Protein AF-A0A1E1WW12-F1 (afdb_monomer_lite)

Foldseek 3Di:
DDCVVVVVVVVVVVPPPPAQDKFFDADPVPRDGAFDPDQVVLLCCQVPPVVAPRSDWDQDPRGIIHTRD

Structure (mmCIF, N/CA/C/O backbone):
data_AF-A0A1E1WW12-F1
#
_entry.id   AF-A0A1E1WW12-F1
#
loop_
_atom_site.group_PDB
_atom_site.id
_atom_site.type_symbol
_atom_site.label_atom_id
_atom_site.label_alt_id
_atom_site.label_comp_id
_atom_site.label_asym_id
_atom_site.label_entity_id
_atom_site.label_seq_id
_atom_site.pdbx_PDB_ins_code
_atom_site.Cartn_x
_atom_site.Cartn_y
_atom_site.Cartn_z
_atom_site.occupancy
_atom_site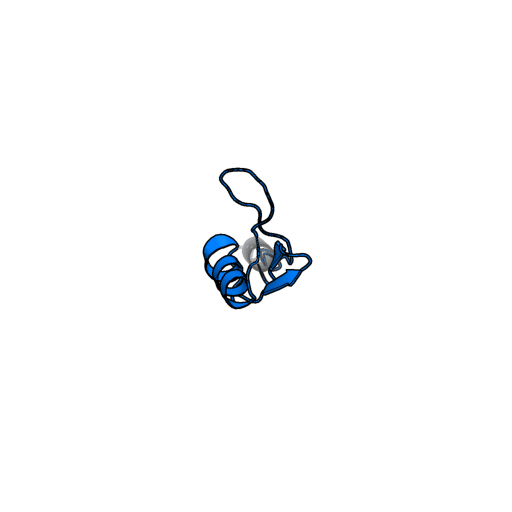.B_iso_or_equiv
_atom_site.auth_seq_id
_atom_site.auth_comp_id
_atom_site.auth_asym_id
_atom_site.auth_atom_id
_atom_site.pdbx_PDB_model_num
ATOM 1 N N . MET A 1 1 ? -29.800 1.314 40.745 1.00 54.03 1 MET A N 1
ATOM 2 C CA . MET A 1 1 ? -28.600 1.659 39.950 1.00 54.03 1 MET A CA 1
ATOM 3 C C . MET A 1 1 ? -29.014 1.702 38.489 1.00 54.03 1 MET A C 1
ATOM 5 O O . MET A 1 1 ? -29.609 0.738 38.028 1.00 54.03 1 MET A O 1
ATOM 9 N N . SER A 1 2 ? -28.824 2.837 37.812 1.00 61.56 2 SER A N 1
ATOM 10 C CA . SER A 1 2 ? -29.259 3.027 36.421 1.00 61.56 2 SER A CA 1
ATOM 11 C C . SER A 1 2 ? -28.313 2.293 35.466 1.00 61.56 2 SER A C 1
ATOM 13 O O . SER A 1 2 ? -27.104 2.488 35.545 1.00 61.56 2 SER A O 1
ATOM 15 N N . ILE A 1 3 ? -28.863 1.448 34.589 1.00 65.06 3 ILE A N 1
ATOM 16 C CA . ILE A 1 3 ? -28.134 0.651 33.576 1.00 65.06 3 ILE A CA 1
ATOM 17 C C . ILE A 1 3 ? -27.884 1.481 32.298 1.00 65.06 3 ILE A C 1
ATOM 19 O O . ILE A 1 3 ? -27.092 1.120 31.432 1.00 65.06 3 ILE A O 1
ATOM 23 N N . PHE A 1 4 ? -28.530 2.646 32.209 1.00 66.25 4 PHE A N 1
ATOM 24 C CA . PHE A 1 4 ? -28.487 3.568 31.076 1.00 66.25 4 PHE A CA 1
ATOM 25 C C . PHE A 1 4 ? -27.077 3.968 30.589 1.00 66.25 4 PHE A C 1
ATOM 27 O O . PHE A 1 4 ? -26.868 3.975 29.377 1.00 66.25 4 PHE A O 1
ATOM 34 N N . PRO A 1 5 ? -26.078 4.249 31.457 1.00 64.56 5 PRO A N 1
ATOM 35 C CA . PRO A 1 5 ? -24.750 4.638 30.978 1.00 64.56 5 PRO A CA 1
ATOM 36 C C . PRO A 1 5 ? -23.990 3.487 30.299 1.00 64.56 5 PRO A C 1
ATOM 38 O O . PRO A 1 5 ? -23.145 3.739 29.446 1.00 64.56 5 PRO A O 1
ATOM 41 N N . ILE A 1 6 ? -24.307 2.230 30.628 1.00 69.19 6 ILE A N 1
ATOM 42 C CA . ILE A 1 6 ? -23.628 1.050 30.070 1.00 69.19 6 ILE A CA 1
ATOM 43 C C . ILE A 1 6 ? -24.087 0.801 28.629 1.00 69.19 6 ILE A C 1
ATOM 45 O O . ILE A 1 6 ? -23.277 0.502 27.756 1.00 69.19 6 ILE A O 1
ATOM 49 N N . VAL A 1 7 ? -25.383 0.981 28.360 1.00 69.62 7 VAL A N 1
ATOM 50 C CA . VAL A 1 7 ? -25.957 0.819 27.015 1.00 69.62 7 VAL A CA 1
ATOM 51 C C . VAL A 1 7 ? -25.438 1.898 26.060 1.00 69.62 7 VAL A C 1
ATOM 53 O O . VAL A 1 7 ? -25.114 1.599 24.914 1.00 69.62 7 VAL A O 1
ATOM 56 N N . LEU A 1 8 ? -25.293 3.137 26.542 1.00 65.62 8 LEU A N 1
ATOM 57 C CA . LEU A 1 8 ? -24.749 4.239 25.747 1.00 65.62 8 LEU A CA 1
ATOM 58 C C . LEU A 1 8 ? -23.270 4.022 25.387 1.00 65.62 8 LEU A C 1
ATOM 60 O O . LEU A 1 8 ? -22.869 4.310 24.264 1.00 65.62 8 LEU A O 1
ATOM 64 N N . ALA A 1 9 ? -22.475 3.469 26.308 1.00 64.81 9 ALA A N 1
ATOM 65 C CA . ALA A 1 9 ? -21.077 3.134 26.042 1.00 64.81 9 ALA A CA 1
ATOM 66 C C . ALA A 1 9 ? -20.937 2.030 24.978 1.00 64.81 9 ALA A C 1
ATOM 68 O O . ALA A 1 9 ? -20.107 2.148 24.084 1.00 64.81 9 ALA A O 1
ATOM 69 N N . LEU A 1 10 ? -21.779 0.991 25.023 1.00 62.09 10 LEU A N 1
ATOM 70 C CA . LEU A 1 10 ? -21.762 -0.095 24.033 1.00 62.09 10 LEU A CA 1
ATOM 71 C C . LEU A 1 10 ? -22.159 0.374 22.624 1.00 62.09 10 LEU A C 1
ATOM 73 O O . LEU A 1 10 ? -21.569 -0.080 21.648 1.00 62.09 10 LEU A O 1
ATOM 77 N N . LEU A 1 11 ? -23.112 1.306 22.514 1.00 60.28 11 LEU A N 1
ATOM 78 C CA . LEU A 1 11 ? -23.495 1.917 21.233 1.00 60.28 11 LEU A CA 1
ATOM 79 C C . LEU A 1 11 ? -22.365 2.750 20.610 1.00 60.28 11 LEU A C 1
ATOM 81 O O . LEU A 1 11 ? -22.246 2.787 19.392 1.00 60.28 11 LEU A O 1
ATOM 85 N N . LEU A 1 12 ? -21.536 3.401 21.432 1.00 59.19 12 LEU A N 1
ATOM 86 C CA . LEU A 1 12 ? -20.400 4.197 20.956 1.00 59.19 12 LEU A CA 1
ATOM 87 C C . LEU A 1 12 ? -19.209 3.325 20.536 1.00 59.19 12 LEU A C 1
ATOM 89 O O . LEU A 1 12 ? -18.542 3.653 19.563 1.00 59.19 12 LEU A O 1
ATOM 93 N N . ILE A 1 13 ? -18.971 2.200 21.219 1.00 59.91 13 ILE A N 1
ATOM 94 C CA . ILE A 1 13 ? -17.899 1.251 20.861 1.00 59.91 13 ILE A CA 1
ATOM 95 C C . ILE A 1 13 ? -18.205 0.545 19.528 1.00 5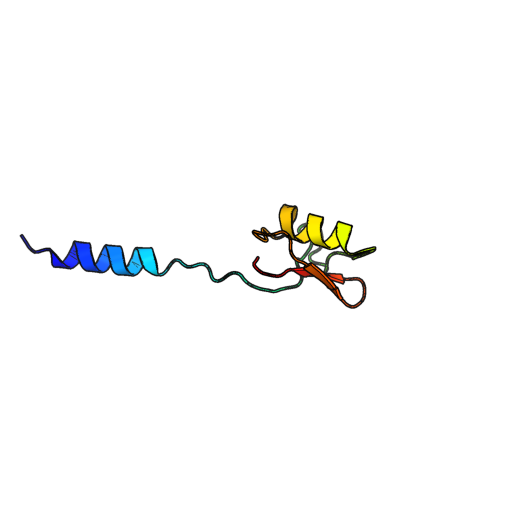9.91 13 ILE A C 1
ATOM 97 O O . ILE A 1 13 ? -17.292 0.239 18.770 1.00 59.91 13 ILE A O 1
ATO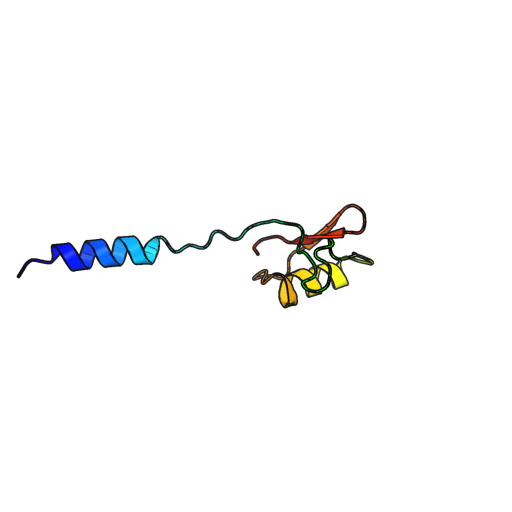M 101 N N . GLY A 1 14 ? -19.485 0.321 19.206 1.00 52.03 14 GLY A N 1
ATOM 102 C CA . GLY A 1 14 ? -19.907 -0.240 17.916 1.00 52.03 14 GLY A CA 1
ATOM 103 C C . GLY A 1 14 ? -19.836 0.731 16.728 1.00 52.03 14 GLY A C 1
ATOM 104 O O . GLY A 1 14 ? -20.115 0.314 15.612 1.00 52.03 14 GLY A O 1
ATOM 105 N N . LEU A 1 15 ? -19.494 2.006 16.954 1.00 49.59 15 LEU A N 1
ATOM 106 C CA . LEU A 1 15 ? -19.399 3.048 15.922 1.00 49.59 15 LEU A CA 1
ATOM 107 C C . LEU A 1 15 ? -17.942 3.426 15.585 1.00 49.59 15 LEU A C 1
ATOM 109 O O . LEU A 1 15 ? -17.707 4.408 14.890 1.00 49.59 15 LEU A O 1
ATOM 113 N N . GLU A 1 16 ? -16.957 2.667 16.071 1.00 46.97 16 GLU A N 1
ATOM 114 C CA . GLU A 1 16 ? -15.597 2.646 15.512 1.00 46.97 16 GLU A CA 1
ATOM 115 C C . GLU A 1 16 ? -15.482 1.518 14.474 1.00 46.97 16 GLU A C 1
ATOM 117 O O . GLU A 1 16 ? -14.529 0.744 14.452 1.00 46.97 16 GLU A O 1
ATOM 122 N N . GLU A 1 17 ? -16.460 1.405 13.577 1.00 48.44 17 GLU A N 1
ATOM 123 C CA . GLU A 1 17 ? -16.176 0.822 12.271 1.00 48.44 17 GLU A CA 1
ATOM 124 C C . GLU A 1 17 ? -15.428 1.902 11.488 1.00 48.44 17 GLU A C 1
ATOM 126 O O . GLU A 1 17 ? -16.022 2.765 10.847 1.00 48.44 17 GLU A O 1
ATOM 131 N N . THR A 1 18 ? -14.099 1.925 11.615 1.00 54.12 18 THR A N 1
ATOM 132 C CA . THR A 1 18 ? -13.230 2.536 10.605 1.00 54.12 18 THR A CA 1
ATOM 133 C C . THR A 1 18 ? -13.610 1.915 9.268 1.00 54.12 18 THR A C 1
ATOM 135 O O . THR A 1 18 ? -13.171 0.809 8.956 1.00 54.12 18 THR A O 1
ATOM 138 N N . GLU A 1 19 ? -14.503 2.576 8.531 1.00 56.56 19 GLU A N 1
ATOM 139 C CA . GLU A 1 19 ? -14.870 2.150 7.189 1.00 56.56 19 GLU A CA 1
ATOM 140 C C . GLU A 1 19 ? -13.587 2.088 6.370 1.00 56.56 19 GLU A C 1
ATOM 142 O O . GLU A 1 19 ? -12.815 3.050 6.331 1.00 56.56 19 GLU A O 1
ATOM 147 N N . ALA A 1 20 ? -13.334 0.923 5.785 1.00 66.31 20 ALA A N 1
ATOM 148 C CA . ALA A 1 20 ? -12.155 0.713 4.976 1.00 66.31 20 ALA A CA 1
ATOM 149 C C . ALA A 1 20 ? -12.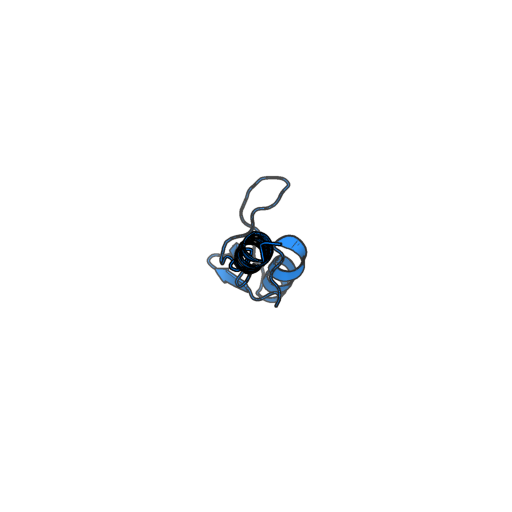217 1.668 3.771 1.00 66.31 20 ALA A C 1
ATOM 151 O O . ALA A 1 20 ? -13.222 1.716 3.058 1.00 66.31 20 ALA A O 1
ATOM 152 N N . LEU A 1 21 ? -11.180 2.482 3.582 1.00 79.69 21 LEU A N 1
ATOM 153 C CA . LEU A 1 21 ? -11.176 3.581 2.617 1.00 79.69 21 LEU A CA 1
ATOM 154 C C . LEU A 1 21 ? -10.397 3.196 1.363 1.00 79.69 21 LEU A C 1
ATOM 156 O O . LEU A 1 21 ? -9.186 3.002 1.400 1.00 79.69 21 LEU A O 1
ATOM 160 N N . ASP A 1 22 ? -11.062 3.196 0.213 1.00 88.88 22 ASP A N 1
ATOM 161 C CA . ASP A 1 22 ? -10.384 2.991 -1.067 1.00 88.88 22 ASP A CA 1
ATOM 162 C C . ASP A 1 22 ? -9.582 4.241 -1.479 1.00 88.88 22 ASP A C 1
ATOM 164 O O . ASP A 1 22 ? -10.063 5.378 -1.401 1.00 88.88 22 ASP A O 1
ATOM 168 N N . GLY A 1 23 ? -8.355 4.070 -1.982 1.00 90.50 23 GLY A N 1
ATOM 169 C CA . GLY A 1 23 ? -7.531 5.227 -2.327 1.00 90.50 23 GLY A CA 1
ATOM 170 C C . GLY A 1 23 ? -6.139 4.957 -2.891 1.00 90.50 23 GLY A C 1
ATOM 171 O O . GLY A 1 23 ? -5.644 3.836 -2.952 1.00 90.50 23 GLY A O 1
ATOM 172 N N . TYR A 1 24 ? -5.474 6.044 -3.297 1.00 91.88 24 TYR A N 1
ATOM 173 C CA . TYR A 1 24 ? -4.063 6.026 -3.691 1.00 91.88 24 TYR A CA 1
ATOM 174 C C . TYR A 1 24 ? -3.183 6.240 -2.452 1.00 91.88 24 TYR A C 1
ATOM 176 O O . TYR A 1 24 ? -3.109 7.378 -1.975 1.00 91.88 24 TYR A O 1
ATOM 184 N N . PRO A 1 25 ? -2.477 5.217 -1.935 1.00 89.12 25 PRO A N 1
ATOM 185 C CA . PRO A 1 25 ? -1.542 5.423 -0.842 1.00 89.12 25 PRO A CA 1
ATOM 186 C C . PRO A 1 25 ? -0.425 6.378 -1.266 1.00 89.12 25 PRO A C 1
ATOM 188 O O . PRO A 1 25 ? 0.138 6.289 -2.365 1.00 89.12 25 PRO A O 1
ATOM 191 N N . LEU A 1 26 ? -0.088 7.289 -0.358 1.00 89.00 26 LEU A N 1
ATOM 192 C CA . LEU A 1 26 ? 1.016 8.220 -0.529 1.00 89.00 26 LEU A CA 1
ATOM 193 C C . LEU A 1 26 ? 2.257 7.690 0.189 1.00 89.00 26 LEU A C 1
ATOM 195 O O . LEU A 1 26 ? 2.200 7.185 1.310 1.00 89.00 26 LEU A O 1
ATOM 199 N N . SER A 1 27 ? 3.407 7.820 -0.459 1.00 84.62 27 SER A N 1
ATOM 200 C CA . SER A 1 27 ? 4.698 7.536 0.157 1.00 84.62 27 SER A CA 1
ATOM 201 C C . SER A 1 27 ? 4.948 8.491 1.328 1.00 84.62 27 SER A C 1
ATOM 203 O O . SER A 1 27 ? 4.902 9.708 1.160 1.00 84.62 27 SER A O 1
ATOM 205 N N . LYS A 1 28 ? 5.302 7.956 2.502 1.00 85.69 28 LYS A N 1
ATOM 206 C CA . LYS A 1 28 ? 5.629 8.763 3.695 1.00 85.69 28 LYS A CA 1
ATOM 207 C C . LYS A 1 28 ? 6.862 9.659 3.506 1.00 85.69 28 LYS A C 1
ATOM 209 O O . LYS A 1 28 ? 7.025 10.628 4.235 1.00 85.69 28 LYS A O 1
ATOM 214 N N . ASN A 1 29 ? 7.716 9.349 2.528 1.00 88.25 29 ASN A N 1
ATOM 215 C CA . ASN A 1 29 ? 8.968 10.074 2.303 1.00 88.25 29 ASN A CA 1
ATOM 216 C C . ASN A 1 29 ? 8.777 11.361 1.490 1.00 88.25 29 ASN A C 1
ATOM 218 O O . ASN A 1 29 ? 9.525 12.314 1.678 1.00 88.25 29 ASN A O 1
ATOM 222 N N . ASN A 1 30 ? 7.831 11.378 0.546 1.00 90.94 30 ASN A N 1
ATOM 223 C CA . ASN A 1 30 ? 7.679 12.477 -0.419 1.00 90.94 30 ASN A CA 1
ATOM 224 C C . ASN A 1 30 ? 6.222 12.813 -0.778 1.00 90.94 30 ASN A C 1
ATOM 226 O O . ASN A 1 30 ? 5.999 13.616 -1.680 1.00 90.94 30 ASN A O 1
ATOM 230 N N . TYR A 1 31 ? 5.243 12.187 -0.119 1.00 88.44 31 TYR A N 1
ATOM 231 C CA . TYR A 1 31 ? 3.803 12.390 -0.324 1.00 88.44 31 TYR A CA 1
ATOM 232 C C . TYR A 1 31 ? 3.320 12.189 -1.768 1.00 88.44 31 TYR A C 1
ATOM 234 O O . TYR A 1 31 ? 2.240 12.636 -2.145 1.00 88.44 31 TYR A O 1
ATOM 242 N N . CYS A 1 32 ? 4.105 11.490 -2.588 1.00 90.12 32 CYS A N 1
ATOM 243 C CA . CYS A 1 32 ? 3.733 11.132 -3.948 1.00 90.12 32 CYS A CA 1
ATOM 244 C C . CYS A 1 32 ? 2.988 9.795 -3.968 1.00 90.12 32 CYS A C 1
ATOM 246 O O . CYS A 1 32 ? 3.198 8.936 -3.105 1.00 90.12 32 CYS A O 1
ATOM 248 N N . LYS A 1 33 ? 2.157 9.600 -4.996 1.00 91.00 33 LYS A N 1
ATOM 249 C CA . LYS A 1 33 ? 1.523 8.308 -5.280 1.00 91.00 33 LYS A CA 1
ATOM 250 C C . LYS A 1 33 ? 2.588 7.235 -5.507 1.00 91.00 33 LYS A C 1
ATOM 252 O O . LYS A 1 33 ? 3.646 7.509 -6.078 1.00 91.00 33 LYS A O 1
ATOM 257 N N . ILE A 1 34 ? 2.310 6.016 -5.055 1.00 90.62 34 ILE A N 1
ATOM 258 C CA . ILE A 1 34 ? 3.246 4.901 -5.210 1.00 90.62 34 ILE A CA 1
ATOM 259 C C . ILE A 1 34 ? 3.190 4.379 -6.647 1.00 90.62 34 ILE A C 1
ATOM 261 O O . ILE A 1 34 ? 2.125 4.026 -7.156 1.00 90.62 34 ILE A O 1
ATOM 265 N N . TYR A 1 35 ? 4.359 4.334 -7.289 1.00 90.56 35 TYR A N 1
ATOM 266 C CA . TYR A 1 35 ? 4.520 3.804 -8.638 1.00 90.56 35 TYR A CA 1
ATOM 267 C C . TYR A 1 35 ? 4.185 2.309 -8.703 1.00 90.56 35 TYR A C 1
ATOM 269 O O . TYR A 1 35 ? 4.565 1.538 -7.823 1.00 90.56 35 TYR A O 1
ATOM 277 N N . CYS A 1 36 ? 3.513 1.916 -9.782 1.00 91.88 36 CYS A N 1
ATOM 278 C CA . CYS A 1 36 ? 2.963 0.586 -9.989 1.00 91.88 36 CYS A CA 1
ATOM 279 C C . CYS A 1 36 ? 3.542 -0.042 -11.264 1.00 91.88 36 CYS A C 1
ATOM 281 O O . CYS A 1 36 ? 3.043 0.233 -12.359 1.00 91.88 36 CYS A O 1
ATOM 283 N N . PRO A 1 37 ? 4.623 -0.836 -11.157 1.00 88.88 37 PRO A N 1
ATOM 284 C CA . PRO A 1 37 ? 5.202 -1.533 -12.304 1.00 88.88 37 PRO A CA 1
ATOM 285 C C . PRO A 1 37 ? 4.371 -2.748 -12.736 1.00 88.88 37 PRO A C 1
ATOM 287 O O . PRO A 1 37 ? 4.394 -3.103 -13.911 1.00 88.88 37 PRO A O 1
ATOM 290 N N . ASN A 1 38 ? 3.676 -3.393 -11.797 1.00 89.50 38 ASN A N 1
ATOM 291 C CA . ASN A 1 38 ? 2.789 -4.532 -12.011 1.00 89.50 38 ASN A CA 1
ATOM 292 C C . ASN A 1 38 ? 1.831 -4.688 -10.813 1.00 89.50 38 ASN A C 1
ATOM 294 O O . ASN A 1 38 ? 2.044 -4.092 -9.750 1.00 89.50 38 ASN A O 1
ATOM 298 N N . ASP A 1 39 ? 0.794 -5.507 -10.985 1.00 89.00 39 ASP A N 1
ATOM 299 C CA . ASP A 1 39 ? -0.257 -5.682 -9.976 1.00 89.00 39 ASP A CA 1
ATOM 300 C C . ASP A 1 39 ? 0.242 -6.390 -8.706 1.00 89.00 39 ASP A C 1
ATOM 302 O O . ASP A 1 39 ? -0.269 -6.134 -7.620 1.00 89.00 39 ASP A O 1
ATOM 306 N N . GLU A 1 40 ? 1.268 -7.245 -8.795 1.00 90.06 40 GLU A N 1
ATOM 307 C CA . GLU A 1 40 ? 1.859 -7.905 -7.620 1.00 90.06 40 GLU A CA 1
ATOM 308 C C . GLU A 1 40 ? 2.501 -6.894 -6.664 1.00 90.06 40 GLU A C 1
ATOM 310 O O . GLU A 1 40 ? 2.260 -6.935 -5.457 1.00 90.06 40 GLU A O 1
ATOM 315 N N . VAL A 1 41 ? 3.255 -5.932 -7.205 1.00 89.00 41 VAL A N 1
ATOM 316 C CA . VAL A 1 41 ? 3.843 -4.835 -6.427 1.00 89.00 41 VAL A CA 1
ATOM 317 C C . VAL A 1 41 ? 2.756 -3.939 -5.835 1.00 89.00 41 VAL A C 1
ATOM 319 O O . VAL A 1 41 ? 2.921 -3.436 -4.719 1.00 89.00 41 VAL A O 1
ATOM 322 N N . CYS A 1 42 ? 1.633 -3.752 -6.538 1.00 91.44 42 CYS A N 1
ATOM 323 C CA . CYS A 1 42 ? 0.509 -3.002 -5.986 1.00 91.44 42 CYS A CA 1
ATOM 324 C C . CYS A 1 42 ? -0.118 -3.719 -4.795 1.00 91.44 42 CYS A C 1
ATOM 326 O O . CYS A 1 42 ? -0.288 -3.118 -3.739 1.00 91.44 42 CYS A O 1
ATOM 328 N N . LYS A 1 43 ? -0.388 -5.020 -4.930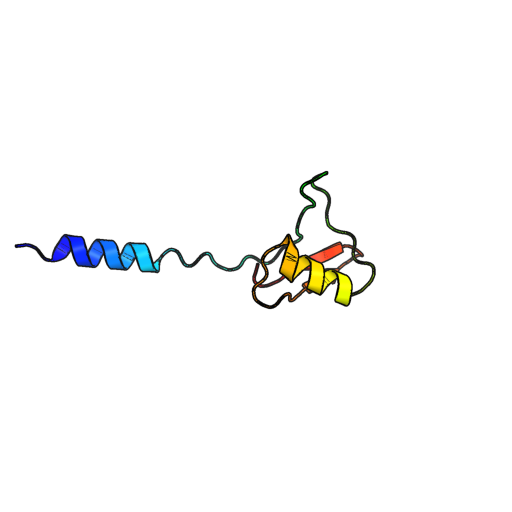 1.00 90.19 43 LYS A N 1
ATOM 329 C CA . LYS A 1 43 ? -0.979 -5.821 -3.856 1.00 90.19 43 LYS A CA 1
ATOM 330 C C . LYS A 1 43 ? -0.111 -5.830 -2.603 1.00 90.19 43 LYS A C 1
ATOM 332 O O . LYS A 1 43 ? -0.609 -5.622 -1.497 1.00 90.19 43 LYS A O 1
ATOM 337 N N . ASP A 1 44 ? 1.198 -6.002 -2.780 1.00 89.75 44 ASP A N 1
ATOM 338 C CA . ASP A 1 44 ? 2.158 -5.931 -1.678 1.00 89.75 44 ASP A CA 1
ATOM 339 C C . ASP A 1 44 ? 2.169 -4.542 -1.020 1.00 89.75 44 ASP A C 1
ATOM 341 O O . ASP A 1 44 ? 2.120 -4.418 0.205 1.00 89.75 44 ASP A O 1
ATOM 345 N N . THR A 1 45 ? 2.131 -3.482 -1.833 1.00 89.88 45 THR A N 1
ATOM 346 C CA . THR A 1 45 ? 2.031 -2.100 -1.351 1.00 89.88 45 THR A CA 1
ATOM 347 C C . THR A 1 45 ? 0.759 -1.878 -0.535 1.00 89.88 45 THR A C 1
ATOM 349 O O . THR A 1 45 ? 0.832 -1.334 0.569 1.00 89.88 45 THR A O 1
ATOM 352 N N . CYS A 1 46 ? -0.398 -2.303 -1.038 1.00 90.19 46 CYS A N 1
ATOM 353 C CA . CYS A 1 46 ? -1.673 -2.139 -0.350 1.00 90.19 46 CYS A CA 1
ATOM 354 C C . CYS A 1 46 ? -1.684 -2.890 0.980 1.00 90.19 46 CYS A C 1
ATOM 356 O O . CYS A 1 46 ? -2.041 -2.315 2.007 1.00 90.19 46 CYS A O 1
ATOM 358 N N . LYS A 1 47 ? -1.183 -4.129 0.991 1.00 89.00 47 LYS A N 1
ATOM 359 C CA . LYS A 1 47 ? -1.113 -4.954 2.198 1.00 89.00 47 LYS A CA 1
ATOM 360 C C . LYS A 1 47 ? -0.169 -4.385 3.257 1.00 89.00 47 LYS A C 1
ATOM 362 O O . LYS A 1 47 ? -0.534 -4.286 4.421 1.00 89.00 47 LYS A O 1
ATOM 367 N N . ASN A 1 48 ? 1.052 -4.020 2.863 1.00 86.25 48 ASN A N 1
ATOM 368 C CA . ASN A 1 48 ? 2.125 -3.727 3.819 1.00 86.25 48 ASN A CA 1
ATOM 369 C C . ASN A 1 48 ? 2.289 -2.238 4.140 1.00 86.25 48 ASN A C 1
ATOM 371 O O . ASN A 1 48 ? 2.864 -1.898 5.173 1.00 86.25 48 ASN A O 1
ATOM 375 N N . ARG A 1 49 ? 1.856 -1.333 3.253 1.00 79.00 49 ARG A N 1
ATOM 376 C CA . ARG A 1 49 ? 2.032 0.119 3.439 1.00 79.00 49 ARG A CA 1
ATOM 377 C C . ARG A 1 49 ? 0.735 0.860 3.689 1.00 79.00 49 ARG A C 1
ATOM 379 O O . ARG A 1 49 ? 0.764 1.835 4.437 1.00 79.00 49 ARG A O 1
ATOM 386 N N . ALA A 1 50 ? -0.340 0.445 3.028 1.00 78.62 50 ALA A N 1
ATOM 387 C CA . ALA A 1 50 ? -1.630 1.107 3.143 1.00 78.62 50 ALA A CA 1
ATOM 388 C C . ALA A 1 50 ? -2.438 0.546 4.325 1.00 78.62 50 ALA A C 1
ATOM 390 O O . ALA A 1 50 ? -3.093 1.319 5.005 1.00 78.62 50 ALA A O 1
ATOM 391 N N . GLY A 1 51 ? -2.290 -0.747 4.636 1.00 73.69 51 GLY A N 1
ATOM 392 C CA . GLY A 1 51 ? -3.062 -1.417 5.689 1.00 73.69 51 GLY A CA 1
ATOM 393 C C . GLY A 1 51 ? -4.253 -2.210 5.153 1.00 73.69 51 GLY A C 1
ATOM 394 O O . GLY A 1 51 ? -5.034 -2.723 5.945 1.00 73.69 51 GLY A O 1
ATOM 395 N N . ALA A 1 52 ? -4.348 -2.378 3.828 1.00 77.38 52 ALA A N 1
ATOM 396 C CA . ALA A 1 52 ? -5.439 -3.098 3.189 1.00 77.38 52 ALA A CA 1
ATOM 397 C C . ALA A 1 52 ? -5.526 -4.538 3.695 1.00 77.38 52 ALA A C 1
ATOM 399 O O . ALA A 1 52 ? -4.596 -5.335 3.515 1.00 77.38 52 ALA A O 1
ATOM 400 N N . THR A 1 53 ? -6.674 -4.886 4.275 1.00 74.12 53 THR A N 1
ATOM 401 C CA . THR A 1 53 ? -6.896 -6.156 4.990 1.00 74.12 53 THR A CA 1
ATOM 402 C C . THR A 1 53 ? -6.623 -7.381 4.108 1.00 74.12 53 THR A C 1
ATOM 404 O O . THR A 1 53 ? -6.111 -8.407 4.559 1.00 74.12 53 THR A O 1
ATOM 407 N N . ASN A 1 54 ? -6.920 -7.267 2.815 1.00 75.44 54 ASN A N 1
ATOM 408 C CA . ASN A 1 54 ? -6.751 -8.312 1.804 1.00 75.44 54 ASN A CA 1
ATOM 409 C C . ASN A 1 54 ? -5.607 -8.018 0.812 1.00 75.44 54 ASN A C 1
ATOM 411 O O . ASN A 1 54 ? -5.354 -8.826 -0.084 1.00 75.44 54 ASN A O 1
ATOM 415 N N . GLY A 1 55 ? -4.914 -6.881 0.951 1.00 79.00 55 GLY A N 1
ATOM 416 C CA . GLY A 1 55 ? -3.911 -6.426 -0.012 1.00 79.00 55 GLY A CA 1
ATOM 417 C C . GLY A 1 55 ? -4.460 -6.185 -1.418 1.00 79.00 55 GLY A C 1
ATOM 418 O O . GLY A 1 55 ? -3.699 -6.250 -2.377 1.00 79.00 55 GLY A O 1
ATOM 419 N N . LYS A 1 56 ? -5.769 -5.978 -1.583 1.00 86.12 56 LYS A N 1
ATOM 420 C CA . LYS A 1 56 ? -6.381 -5.781 -2.896 1.00 86.12 56 LYS A CA 1
ATOM 421 C C . LYS A 1 56 ? -5.985 -4.411 -3.444 1.00 86.12 56 LYS A C 1
ATOM 423 O O . LYS A 1 56 ? -6.118 -3.391 -2.774 1.00 86.12 56 LYS A O 1
ATOM 428 N N . GLY A 1 57 ? -5.515 -4.395 -4.685 1.00 89.81 57 GLY A N 1
ATOM 429 C CA . GLY A 1 57 ? -5.156 -3.169 -5.379 1.00 89.81 57 GLY A CA 1
ATOM 430 C C . GLY A 1 57 ? -4.869 -3.400 -6.853 1.00 89.81 57 GLY A C 1
ATOM 431 O O . GLY A 1 57 ? -4.504 -4.511 -7.243 1.00 89.81 57 GLY A O 1
ATOM 432 N N . ASP A 1 58 ? -5.028 -2.334 -7.634 1.00 91.69 58 ASP A N 1
ATOM 433 C CA . ASP A 1 58 ? -4.858 -2.319 -9.086 1.00 91.69 58 ASP A CA 1
ATOM 434 C C . ASP A 1 58 ? -3.867 -1.231 -9.519 1.00 91.69 58 ASP A C 1
ATOM 436 O O . ASP A 1 58 ? -3.820 -0.129 -8.954 1.00 91.69 58 ASP A O 1
ATOM 440 N N . CYS A 1 59 ? -3.101 -1.503 -10.579 1.00 92.75 59 CYS A N 1
ATOM 441 C CA . CYS A 1 59 ? -2.297 -0.478 -11.235 1.00 92.75 59 CYS A CA 1
ATOM 442 C C . CYS A 1 59 ? -3.158 0.431 -12.128 1.00 92.75 59 CYS A C 1
ATOM 444 O O . CYS A 1 59 ? -3.407 0.136 -13.298 1.00 92.75 59 CYS A O 1
ATOM 446 N N . ILE A 1 60 ? -3.520 1.612 -11.627 1.00 91.62 60 ILE A N 1
ATOM 447 C CA . ILE A 1 60 ? -4.241 2.640 -12.386 1.00 91.62 60 ILE A CA 1
ATOM 448 C C . ILE A 1 60 ? -3.259 3.731 -12.821 1.00 91.62 60 ILE A C 1
ATOM 450 O O . ILE A 1 60 ? -2.691 4.456 -12.004 1.00 91.62 60 ILE A O 1
ATOM 454 N N . TRP A 1 61 ? -3.049 3.872 -14.134 1.00 88.62 61 TRP A N 1
ATOM 455 C CA . TRP A 1 61 ? -2.214 4.936 -14.719 1.00 88.62 61 TRP A CA 1
ATOM 456 C C . TRP A 1 61 ? -0.787 4.949 -14.140 1.00 88.62 61 TRP A C 1
ATOM 458 O O . TRP A 1 61 ? -0.237 6.006 -13.832 1.00 88.62 61 TRP A O 1
ATOM 468 N N . LYS A 1 62 ? -0.195 3.758 -13.965 1.00 89.12 62 LYS A N 1
ATOM 469 C CA . LYS A 1 62 ? 1.116 3.531 -13.323 1.00 89.12 62 LYS A CA 1
ATOM 470 C C . LYS A 1 62 ? 1.189 3.908 -11.836 1.00 89.12 62 LYS A C 1
ATOM 472 O O . LYS A 1 62 ? 2.287 3.989 -11.290 1.00 89.12 62 LYS A O 1
ATOM 477 N N . ASN A 1 63 ? 0.054 4.116 -11.175 1.00 91.75 63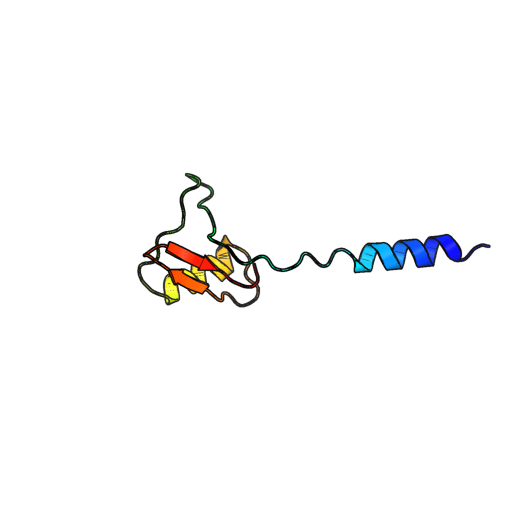 ASN A N 1
ATOM 478 C CA . ASN A 1 63 ? -0.034 4.350 -9.737 1.00 91.75 63 ASN A CA 1
ATOM 479 C C . ASN A 1 63 ? -0.844 3.232 -9.085 1.00 91.75 63 ASN A C 1
ATOM 481 O O . ASN A 1 63 ? -1.792 2.728 -9.679 1.00 91.75 63 ASN A O 1
ATOM 485 N N . CYS A 1 64 ? -0.465 2.845 -7.875 1.00 93.19 64 CYS A N 1
ATOM 486 C CA . CYS A 1 64 ? -1.174 1.800 -7.153 1.00 93.19 64 CYS A CA 1
ATOM 487 C C . CYS A 1 64 ? -2.427 2.383 -6.489 1.00 93.19 64 CYS A C 1
ATOM 489 O O . CYS A 1 64 ? -2.324 3.378 -5.769 1.00 93.19 64 CYS A O 1
ATOM 491 N N . TYR A 1 65 ? -3.588 1.792 -6.760 1.00 92.50 65 TYR A N 1
ATOM 492 C CA . TYR A 1 65 ? -4.853 2.094 -6.096 1.00 92.50 65 TYR A CA 1
ATOM 493 C C . TYR A 1 65 ? -5.230 0.917 -5.202 1.00 92.50 65 TYR A C 1
ATOM 495 O O . TYR A 1 65 ? -5.245 -0.216 -5.674 1.00 92.50 65 TYR A O 1
ATOM 503 N N . CYS A 1 66 ? -5.493 1.177 -3.927 1.00 92.75 66 CYS A N 1
ATOM 504 C CA . CYS A 1 66 ? -5.773 0.161 -2.921 1.00 92.75 66 CYS A CA 1
ATOM 505 C C . CYS A 1 66 ? -7.240 0.188 -2.525 1.00 92.75 66 CYS A C 1
ATOM 507 O O . CYS A 1 66 ? -7.826 1.265 -2.426 1.00 92.75 66 CYS A O 1
ATOM 509 N N . TYR A 1 67 ? -7.786 -0.995 -2.272 1.00 88.75 67 TYR A N 1
ATOM 510 C CA . TYR A 1 67 ? -9.143 -1.171 -1.779 1.00 88.75 67 TYR A CA 1
ATOM 511 C C . TYR A 1 67 ? -9.117 -1.716 -0.357 1.00 88.75 67 TYR A C 1
ATOM 513 O O . TYR A 1 67 ? -8.163 -2.406 0.012 1.00 88.75 67 TYR A O 1
ATOM 521 N N . ASP A 1 68 ? -10.183 -1.462 0.394 1.00 84.94 68 ASP A N 1
ATOM 522 C CA . ASP A 1 68 ? -10.382 -1.998 1.743 1.00 84.94 68 ASP A CA 1
ATOM 523 C C . ASP A 1 68 ? -9.211 -1.662 2.703 1.00 84.94 68 ASP A C 1
ATOM 525 O O . ASP A 1 68 ? -8.721 -2.538 3.434 1.00 84.94 68 ASP A O 1
ATOM 529 N N . VAL A 1 69 ? -8.738 -0.406 2.649 1.00 77.50 69 VAL A N 1
ATOM 530 C CA . VAL A 1 69 ? -7.581 0.133 3.396 1.00 77.50 69 VAL A CA 1
ATOM 531 C C . VAL A 1 69 ? -7.950 0.647 4.779 1.00 77.50 69 VAL A C 1
ATOM 533 O O . VAL A 1 69 ? -8.962 1.372 4.882 1.00 77.50 69 VAL A O 1
#

Secondary structure (DSSP, 8-state):
---HHHHHHHHHHTT---PPPPB-PBPTTT-PBPB-SSHHHHHHHIIIII--TT--EEEETTEEEES--

InterPro domains:
  IPR002061 Scorpion long chain toxin/defensin [PF00537] (22-69)
  IPR036574 Knottin, scorpion toxin-like superfamily [G3DSA:3.30.30.10] (21-69)
  IPR036574 Knottin, scorpion toxin-like superfamily [SSF57095] (22-68)
  IPR044062 LCN-type cysteine-stabilized alpha/beta (CS-alpha/beta) domain [PS51863] (21-69)

Sequence (69 aa):
MSIFPIVLALLLIGLEETEALDGYPLSKNNYCKIYCPNDEVCKDTCKNRAGATNGKGDCIWKNCYCYDV

Organism: Tityus obscurus (NCBI:txid1221240)

Radius of gyration: 17.77 Å; chains: 1; bounding box: 38×21×55 Å

pLDDT: mean 79.4, std 13.78, range [46.97, 93.19]